Protein AF-A0A7L2Y8Y3-F1 (afdb_monomer)

Solvent-accessible surface area (backbone atoms only — not comparable to full-atom values): 4479 Å² total; per-residue (Å²): 132,90,58,59,64,66,55,47,55,50,49,46,74,73,54,81,55,68,72,60,36,54,51,40,50,55,52,50,51,62,73,71,48,77,81,66,58,95,82,47,82,49,75,88,77,44,86,75,54,70,70,56,51,54,54,48,59,48,50,54,51,55,51,51,52,48,52,56,58,75,75,103

Organism: Jacana jacana (NCBI:txid54508)

Secondary structure (DSSP, 8-state):
---HHHHHHHHHHH---HHHHHHHHHHHHHHHSPPPPTT-S-TTTSPPPHHHHHHHHHHHHHHHHHHHHHT-

Radius of gyration: 17.22 Å; Cα contacts (8 Å, |Δi|>4): 17; chains: 1; bounding box: 44×24×37 Å

Sequence (72 aa):
EKGTYPVLRELHRWEREPPVLAACENLIQVLIGEEPGPGLENLLEVTVPEELERELLRRDREEEERWQRERK

Structure (mmCIF, N/CA/C/O backbone):
data_AF-A0A7L2Y8Y3-F1
#
_entry.id   AF-A0A7L2Y8Y3-F1
#
loop_
_atom_site.group_PDB
_atom_site.id
_atom_site.type_symbol
_atom_site.label_atom_id
_atom_site.label_alt_id
_atom_site.label_comp_id
_atom_site.label_asym_id
_atom_site.label_entity_id
_atom_site.label_seq_id
_atom_site.pdbx_PDB_ins_code
_atom_site.Cartn_x
_atom_site.Cartn_y
_atom_site.Cartn_z
_atom_site.occupancy
_atom_site.B_iso_or_equiv
_atom_site.auth_seq_id
_atom_site.auth_comp_id
_atom_site.auth_asym_id
_atom_site.auth_atom_id
_atom_site.pdbx_PDB_model_num
ATOM 1 N N . GLU A 1 1 ? -22.798 -6.563 -4.471 1.00 59.28 1 GLU A N 1
ATOM 2 C CA . GLU A 1 1 ? -21.398 -6.126 -4.673 1.00 59.28 1 GLU A CA 1
ATOM 3 C C . GLU A 1 1 ? -21.116 -5.986 -6.160 1.00 59.28 1 GLU A C 1
ATOM 5 O O . GLU A 1 1 ? -21.579 -6.816 -6.929 1.00 59.28 1 GLU A O 1
ATOM 10 N N . LYS A 1 2 ? -20.411 -4.935 -6.592 1.00 79.62 2 LYS A N 1
ATOM 11 C CA . LYS A 1 2 ? -20.235 -4.609 -8.023 1.00 79.62 2 LYS A CA 1
ATOM 12 C C . LYS A 1 2 ? -19.185 -5.469 -8.751 1.00 79.62 2 LYS A C 1
ATOM 14 O O . LYS A 1 2 ? -18.856 -5.173 -9.892 1.00 79.62 2 LYS A O 1
ATOM 19 N N . GLY A 1 3 ? -18.647 -6.510 -8.107 1.00 85.69 3 GLY A N 1
ATOM 20 C CA . GLY A 1 3 ? -17.638 -7.390 -8.708 1.00 85.69 3 GLY A CA 1
ATOM 21 C C . GLY A 1 3 ? -16.299 -6.705 -9.010 1.00 85.69 3 GLY A C 1
ATOM 22 O O . GLY A 1 3 ? -15.527 -7.218 -9.813 1.00 85.69 3 GLY A O 1
ATOM 23 N N . THR A 1 4 ? -16.008 -5.565 -8.373 1.00 89.81 4 THR A N 1
ATOM 24 C CA . THR A 1 4 ? -14.811 -4.755 -8.643 1.00 89.81 4 THR A CA 1
ATOM 25 C C . THR A 1 4 ? -13.517 -5.530 -8.398 1.00 89.81 4 THR A C 1
ATOM 27 O O . THR A 1 4 ? -12.649 -5.544 -9.264 1.00 89.81 4 THR A O 1
ATOM 30 N N . TYR A 1 5 ? -13.400 -6.223 -7.260 1.00 91.56 5 TYR A N 1
ATOM 31 C CA . TYR A 1 5 ? -12.195 -6.987 -6.922 1.00 91.56 5 TYR A CA 1
ATOM 32 C C . TYR A 1 5 ? -11.888 -8.112 -7.933 1.00 91.56 5 TYR A C 1
ATOM 34 O O . TYR A 1 5 ? -10.770 -8.139 -8.449 1.00 91.56 5 TYR A O 1
ATOM 42 N N . PRO A 1 6 ? -12.843 -8.995 -8.301 1.00 93.38 6 PRO A N 1
ATOM 43 C CA . PRO A 1 6 ? -12.607 -10.006 -9.331 1.00 93.38 6 PRO A CA 1
ATOM 44 C C . PRO A 1 6 ? -12.133 -9.433 -10.672 1.00 93.38 6 PRO A C 1
ATOM 46 O O . PRO A 1 6 ? -11.205 -9.976 -11.264 1.00 93.38 6 PRO A O 1
ATOM 49 N N . VAL A 1 7 ? -12.731 -8.329 -11.135 1.00 94.19 7 VAL A N 1
ATOM 50 C CA . VAL A 1 7 ? -12.345 -7.678 -12.399 1.00 94.19 7 VAL A CA 1
ATOM 51 C C . VAL A 1 7 ? -10.920 -7.131 -12.323 1.00 94.19 7 VAL A C 1
ATOM 53 O O . VAL A 1 7 ? -10.121 -7.360 -13.229 1.00 94.19 7 VAL A O 1
ATOM 56 N N . LEU A 1 8 ? -10.587 -6.445 -11.229 1.00 94.19 8 LEU A N 1
ATOM 57 C CA . LEU A 1 8 ? -9.284 -5.813 -11.043 1.00 94.19 8 LEU A CA 1
ATOM 58 C C . LEU A 1 8 ? -8.156 -6.840 -10.865 1.00 94.19 8 LEU A C 1
ATOM 60 O O . LEU A 1 8 ? -7.063 -6.665 -11.398 1.00 94.19 8 LEU A O 1
ATOM 64 N N . ARG A 1 9 ? -8.436 -7.942 -10.160 1.00 94.19 9 ARG A N 1
ATOM 65 C CA . ARG A 1 9 ? -7.494 -9.051 -9.979 1.00 94.19 9 ARG A CA 1
ATOM 66 C C . ARG A 1 9 ? -7.161 -9.729 -11.300 1.00 94.19 9 ARG A C 1
ATOM 68 O O . ARG A 1 9 ? -5.999 -10.057 -11.534 1.00 94.19 9 ARG A O 1
ATOM 75 N N . GLU A 1 10 ? -8.163 -9.949 -12.151 1.00 96.50 10 GLU A N 1
ATOM 76 C CA . GLU A 1 10 ? -7.887 -10.450 -13.492 1.00 96.50 10 GLU A CA 1
ATOM 77 C C . GLU A 1 10 ? -7.091 -9.406 -14.276 1.00 96.50 10 GLU A C 1
ATOM 79 O O . GLU A 1 10 ? -6.013 -9.751 -14.723 1.00 96.50 10 GLU A O 1
ATOM 84 N N . LEU A 1 11 ? -7.485 -8.130 -14.348 1.00 95.31 11 LEU A N 1
ATOM 85 C CA . LEU A 1 11 ? -6.686 -7.104 -15.046 1.00 95.31 11 LEU A CA 1
ATOM 86 C C . LEU A 1 11 ? -5.198 -7.123 -14.639 1.00 95.31 11 LEU A C 1
ATOM 88 O O . LEU A 1 11 ? -4.333 -7.242 -15.504 1.00 95.31 11 LEU A O 1
ATOM 92 N N . HIS A 1 12 ? -4.910 -7.120 -13.335 1.00 95.19 12 HIS A N 1
ATOM 93 C CA . HIS A 1 12 ? -3.548 -7.195 -12.797 1.00 95.19 12 HIS A CA 1
ATOM 94 C C . HIS A 1 12 ? -2.754 -8.408 -13.315 1.00 95.19 12 HIS A C 1
ATOM 96 O O . HIS A 1 12 ? -1.568 -8.301 -13.610 1.00 95.19 12 HIS A O 1
ATOM 102 N N . ARG A 1 13 ? -3.400 -9.572 -13.468 1.00 95.38 13 ARG A N 1
ATOM 103 C CA . ARG A 1 13 ? -2.756 -10.804 -13.953 1.00 95.38 13 ARG A CA 1
ATOM 1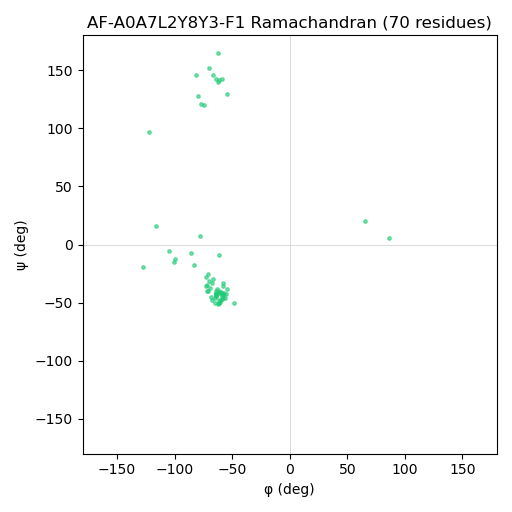04 C C . ARG A 1 13 ? -2.313 -10.711 -15.418 1.00 95.38 13 ARG A C 1
ATOM 106 O O . ARG A 1 13 ? -1.374 -11.407 -15.810 1.00 95.38 13 ARG A O 1
ATOM 113 N N . TRP A 1 14 ? -3.014 -9.923 -16.233 1.00 96.56 14 TRP A N 1
ATOM 114 C CA . TRP A 1 14 ? -2.748 -9.802 -17.671 1.00 96.56 14 TRP A CA 1
ATOM 115 C C . TRP A 1 14 ? -1.943 -8.543 -18.029 1.00 96.56 14 TRP A C 1
ATOM 117 O O . TRP A 1 14 ? -1.385 -8.490 -19.127 1.00 96.56 14 TRP A O 1
ATOM 127 N N . GLU A 1 15 ? -1.849 -7.572 -17.118 1.00 95.88 15 GLU A N 1
ATOM 128 C CA . GLU A 1 15 ? -1.128 -6.314 -17.315 1.00 95.88 15 GLU A CA 1
ATOM 129 C C . GLU A 1 15 ? 0.393 -6.510 -17.450 1.00 9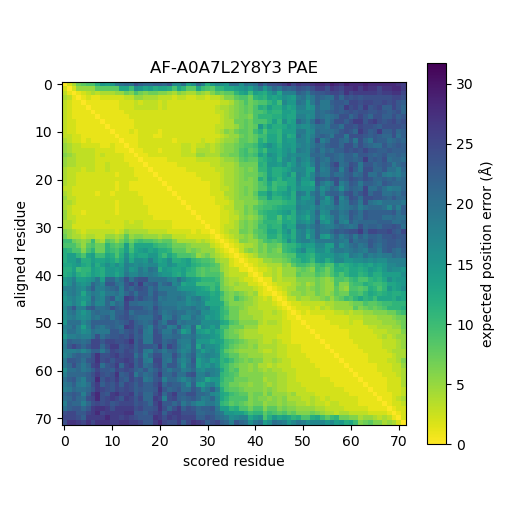5.88 15 GLU A C 1
AT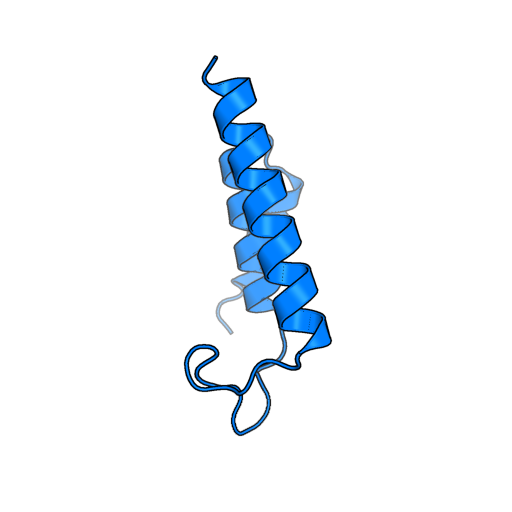OM 131 O O . GLU A 1 15 ? 0.998 -7.402 -16.849 1.00 95.88 15 GLU A O 1
ATOM 136 N N . ARG A 1 16 ? 1.022 -5.671 -18.277 1.00 94.62 16 ARG A N 1
ATOM 137 C CA . ARG A 1 16 ? 2.464 -5.669 -18.555 1.00 94.62 16 ARG A CA 1
ATOM 138 C C . ARG A 1 16 ? 3.112 -4.304 -18.352 1.00 94.62 16 ARG A C 1
ATOM 140 O O . ARG A 1 16 ? 4.333 -4.252 -18.222 1.00 94.62 16 ARG A O 1
ATOM 147 N N . GLU A 1 17 ? 2.339 -3.221 -18.348 1.00 97.31 17 GLU A N 1
ATOM 148 C CA . GLU A 1 17 ? 2.860 -1.876 -18.142 1.00 97.31 17 GLU A CA 1
ATOM 149 C C . GLU A 1 17 ? 3.160 -1.641 -16.646 1.00 97.31 17 GLU A C 1
ATOM 151 O O . GLU A 1 17 ? 2.250 -1.758 -15.819 1.00 97.31 17 GLU A O 1
ATOM 156 N N . PRO A 1 18 ? 4.412 -1.322 -16.257 1.00 93.94 18 PRO A N 1
ATOM 157 C CA . PRO A 1 18 ? 4.787 -1.268 -14.840 1.00 93.94 18 PRO A CA 1
ATOM 158 C C . PRO A 1 18 ? 3.977 -0.273 -13.985 1.00 93.94 18 PRO A C 1
ATOM 160 O O . PRO A 1 18 ? 3.565 -0.651 -12.887 1.00 93.94 18 PRO A O 1
ATOM 163 N N . PRO A 1 19 ? 3.685 0.959 -14.451 1.00 95.00 19 PRO A N 1
ATOM 164 C CA . PRO A 1 19 ? 2.835 1.900 -13.718 1.00 95.00 19 PRO A CA 1
ATOM 165 C C . PRO A 1 19 ? 1.417 1.379 -13.457 1.00 95.00 19 PRO A C 1
ATOM 167 O O . PRO A 1 19 ? 0.892 1.549 -12.356 1.00 95.00 19 PRO A O 1
ATOM 170 N N . VAL A 1 20 ? 0.796 0.718 -14.438 1.00 94.19 20 VAL A N 1
ATOM 171 C CA . VAL A 1 20 ? -0.567 0.177 -14.292 1.00 94.19 20 VAL A CA 1
ATOM 172 C C . VAL A 1 20 ? -0.573 -1.042 -13.380 1.00 94.19 20 VAL A C 1
ATOM 174 O O . VAL A 1 20 ? -1.497 -1.192 -12.582 1.00 94.19 20 VAL A O 1
ATOM 177 N N . LEU A 1 21 ? 0.472 -1.871 -13.427 1.00 95.69 21 LEU A N 1
ATOM 178 C CA . LEU A 1 21 ? 0.619 -3.013 -12.529 1.00 95.69 21 LEU A CA 1
ATOM 179 C C . LEU A 1 21 ? 0.705 -2.551 -11.066 1.00 95.69 21 LEU A C 1
ATOM 181 O O . LEU A 1 21 ? -0.074 -3.025 -10.240 1.00 95.69 21 LEU A O 1
ATOM 185 N N . ALA A 1 22 ? 1.543 -1.550 -10.775 1.00 92.88 22 ALA A N 1
ATOM 186 C CA . ALA A 1 22 ? 1.653 -0.952 -9.442 1.00 92.88 22 ALA A CA 1
ATOM 187 C C . ALA A 1 22 ? 0.330 -0.319 -8.971 1.00 92.88 22 ALA A C 1
ATOM 189 O O . ALA A 1 22 ? -0.084 -0.492 -7.825 1.00 92.88 22 ALA A O 1
ATOM 190 N N . ALA A 1 23 ? -0.377 0.383 -9.861 1.00 95.62 23 ALA A N 1
ATOM 191 C CA . ALA A 1 23 ? -1.680 0.962 -9.539 1.00 95.62 23 ALA A CA 1
ATOM 192 C C . ALA A 1 23 ? -2.738 -0.116 -9.234 1.00 95.62 23 ALA A C 1
ATOM 194 O O . ALA A 1 23 ? -3.505 0.022 -8.278 1.00 95.62 23 ALA A O 1
ATOM 195 N N . CYS A 1 24 ? -2.768 -1.198 -10.019 1.00 95.94 24 CYS A N 1
ATOM 196 C CA . CYS A 1 24 ? -3.668 -2.325 -9.794 1.00 95.94 24 CYS A CA 1
ATOM 197 C C . CYS A 1 24 ? -3.358 -3.033 -8.473 1.00 95.94 24 CYS A C 1
ATOM 199 O O . CYS A 1 24 ? -4.285 -3.344 -7.730 1.00 95.94 24 CYS A O 1
ATOM 201 N N . GLU A 1 25 ? -2.081 -3.257 -8.160 1.00 94.62 25 GLU A N 1
ATOM 202 C CA . GLU A 1 25 ? -1.654 -3.872 -6.903 1.00 94.62 25 GLU A CA 1
ATOM 203 C C . GLU A 1 25 ? -2.093 -3.030 -5.699 1.00 94.62 25 GLU A C 1
ATOM 205 O O . GLU A 1 25 ? -2.772 -3.546 -4.810 1.00 94.62 25 GLU A O 1
ATOM 210 N N . ASN A 1 26 ? -1.826 -1.721 -5.720 1.00 94.50 26 ASN A N 1
ATOM 211 C CA . ASN A 1 26 ? -2.239 -0.801 -4.658 1.00 94.50 26 ASN A CA 1
ATOM 212 C C . ASN A 1 26 ? -3.754 -0.835 -4.419 1.00 94.50 26 ASN A C 1
ATOM 214 O O . ASN A 1 26 ? -4.211 -0.920 -3.280 1.00 94.50 26 ASN A O 1
ATOM 218 N N . LEU A 1 27 ? -4.555 -0.804 -5.487 1.00 94.56 27 LEU A N 1
ATOM 219 C CA . LEU A 1 27 ? -6.010 -0.821 -5.353 1.00 94.56 27 LEU A CA 1
ATOM 220 C C . LEU A 1 27 ? -6.537 -2.195 -4.907 1.00 94.56 27 LEU A C 1
ATOM 222 O O . LEU A 1 27 ? -7.490 -2.254 -4.134 1.00 94.56 27 LEU A O 1
ATOM 226 N N . ILE A 1 28 ? -5.914 -3.299 -5.334 1.00 93.94 28 ILE A N 1
ATOM 227 C CA . ILE A 1 28 ? -6.233 -4.640 -4.827 1.00 93.94 28 ILE A CA 1
ATOM 228 C C . ILE A 1 28 ? -6.018 -4.704 -3.312 1.00 93.94 28 ILE A C 1
ATOM 230 O O . ILE A 1 28 ? -6.915 -5.182 -2.622 1.00 93.94 28 ILE A O 1
ATOM 234 N N . GLN A 1 29 ? -4.888 -4.197 -2.804 1.00 92.12 29 GLN A N 1
ATOM 235 C CA . GLN A 1 29 ? -4.581 -4.174 -1.366 1.00 92.12 29 GLN A CA 1
ATOM 236 C C . GLN A 1 29 ? -5.646 -3.416 -0.567 1.00 92.12 29 GLN A C 1
ATOM 238 O O . GLN A 1 29 ? -6.108 -3.901 0.460 1.00 92.12 29 GLN A O 1
ATOM 243 N N . VAL A 1 30 ? -6.102 -2.268 -1.076 1.00 90.69 30 VAL A N 1
ATOM 244 C CA . VAL A 1 30 ? -7.180 -1.483 -0.452 1.00 90.69 30 VAL A CA 1
ATOM 245 C C . VAL A 1 30 ? -8.506 -2.251 -0.434 1.00 90.69 30 VAL A C 1
ATOM 247 O O . VAL A 1 30 ? -9.233 -2.191 0.549 1.00 90.69 30 VAL A O 1
ATOM 250 N N . LEU A 1 31 ? -8.835 -2.978 -1.508 1.00 90.00 31 LEU A N 1
ATOM 251 C CA . LEU A 1 31 ? -10.106 -3.705 -1.626 1.00 90.00 31 LEU A CA 1
ATOM 252 C C . LEU A 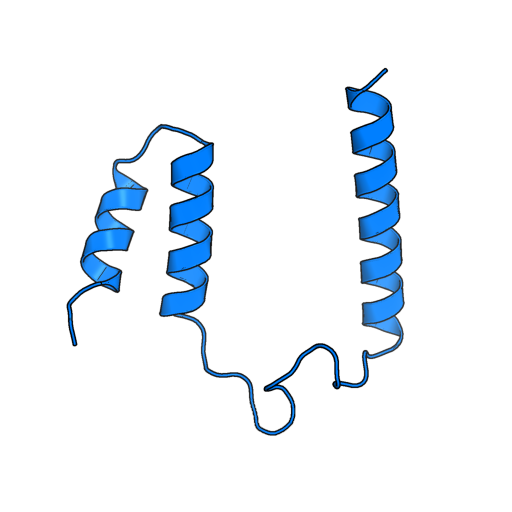1 31 ? -10.191 -4.958 -0.744 1.00 90.00 31 LEU A C 1
ATOM 254 O O . LEU A 1 31 ? -11.300 -5.375 -0.417 1.00 90.00 31 LEU A O 1
ATOM 258 N N . ILE A 1 32 ? -9.056 -5.588 -0.429 1.00 88.88 32 ILE A N 1
ATOM 259 C CA . ILE A 1 32 ? -8.993 -6.784 0.431 1.00 88.88 32 ILE A CA 1
ATOM 260 C C . ILE A 1 32 ? -8.592 -6.469 1.872 1.00 88.88 32 ILE A C 1
ATOM 262 O O . ILE A 1 32 ? -8.667 -7.356 2.720 1.00 88.88 32 ILE A O 1
ATOM 266 N N . GLY A 1 33 ? -8.110 -5.252 2.124 1.00 86.25 33 GLY A N 1
ATOM 267 C CA . GLY A 1 33 ? -7.702 -4.803 3.444 1.00 86.25 33 GLY A CA 1
ATOM 268 C C . GLY A 1 33 ? -8.885 -4.765 4.402 1.00 86.25 33 GLY A C 1
ATOM 269 O O . GLY A 1 33 ? -10.005 -4.423 4.021 1.00 86.25 33 GLY A O 1
ATOM 270 N N . GLU A 1 34 ? -8.628 -5.127 5.653 1.00 82.81 34 GLU A N 1
ATOM 271 C CA . GLU A 1 34 ? -9.603 -4.934 6.718 1.00 82.81 34 GLU A CA 1
ATOM 272 C C . GLU A 1 34 ? -9.750 -3.444 7.032 1.00 82.81 34 GLU A C 1
ATOM 274 O O . GLU A 1 34 ? -8.817 -2.654 6.855 1.00 82.81 34 GLU A O 1
ATOM 279 N N . GLU A 1 35 ? -10.933 -3.059 7.509 1.00 79.94 35 GLU A N 1
ATOM 280 C CA . GLU A 1 35 ? -11.118 -1.709 8.021 1.00 79.94 35 GLU A CA 1
ATOM 281 C C . GLU A 1 35 ? -10.202 -1.484 9.235 1.00 79.94 35 GLU A C 1
ATOM 283 O O . GLU A 1 35 ? -10.040 -2.383 10.069 1.00 79.94 35 GLU A O 1
ATOM 288 N N . PRO A 1 36 ? -9.591 -0.292 9.354 1.00 78.88 36 PRO A N 1
ATOM 289 C CA . PRO A 1 36 ? -8.806 0.044 10.528 1.00 78.88 36 PRO A CA 1
ATOM 290 C C . PRO A 1 36 ? -9.674 -0.050 11.790 1.00 78.88 36 PRO A C 1
ATOM 292 O O . PRO A 1 36 ? -10.855 0.298 11.784 1.00 78.88 36 PRO A O 1
ATOM 295 N N . GLY A 1 37 ? -9.079 -0.534 12.883 1.00 78.38 37 GLY A N 1
ATOM 296 C CA . GLY A 1 37 ? -9.768 -0.621 14.169 1.00 78.38 37 GLY A CA 1
ATOM 297 C C . GLY A 1 37 ? -10.188 0.758 14.709 1.00 78.38 37 GLY A C 1
ATOM 298 O O . GLY A 1 37 ? -9.663 1.780 14.260 1.00 78.38 37 GLY A O 1
ATOM 299 N N . PRO A 1 38 ? -11.091 0.802 15.707 1.00 76.69 38 PRO A N 1
ATOM 300 C CA . PRO A 1 38 ? -11.542 2.057 16.301 1.00 76.69 38 PRO A CA 1
ATOM 301 C C . PRO A 1 38 ? -10.369 2.905 16.808 1.00 76.69 38 PRO A C 1
ATOM 303 O O . PRO A 1 38 ? -9.528 2.406 17.560 1.00 76.69 38 PRO A O 1
ATOM 306 N N . GLY A 1 39 ? -10.324 4.180 16.427 1.00 77.12 39 GLY A N 1
ATOM 307 C CA . GLY A 1 39 ? -9.232 5.102 16.752 1.00 77.12 39 GLY A CA 1
ATOM 308 C C . GLY A 1 39 ? -8.046 5.072 15.779 1.00 77.12 39 GLY A C 1
ATOM 309 O O . GLY A 1 39 ? -7.042 5.724 16.056 1.00 77.12 39 GLY A O 1
ATOM 310 N N . LEU A 1 40 ? -8.134 4.326 14.670 1.00 80.12 40 LEU A N 1
ATOM 311 C CA . LEU A 1 40 ? -7.153 4.305 13.572 1.00 80.12 40 LEU A CA 1
ATOM 312 C C . LEU A 1 40 ? -7.738 4.822 12.245 1.00 80.12 40 LEU A C 1
ATOM 314 O O . LEU A 1 40 ? -7.164 4.602 11.179 1.00 80.12 40 LEU A O 1
ATOM 318 N N . GLU A 1 41 ? -8.878 5.511 12.289 1.00 81.06 41 GLU A N 1
ATOM 319 C CA . GLU A 1 41 ? -9.586 5.988 11.098 1.00 81.06 41 GLU A CA 1
ATOM 320 C C . GLU A 1 41 ? -8.832 7.123 10.394 1.00 81.06 41 GLU A C 1
ATOM 322 O O . GLU A 1 41 ? -8.891 7.249 9.171 1.00 81.06 41 GLU A O 1
ATOM 327 N N . ASN A 1 42 ? -8.097 7.936 11.160 1.00 79.81 42 ASN A N 1
ATOM 328 C CA . ASN A 1 42 ? -7.224 8.981 10.641 1.00 79.81 42 ASN A CA 1
ATOM 329 C C . ASN A 1 42 ? -5.785 8.763 11.120 1.00 79.81 42 ASN A C 1
ATOM 331 O O . ASN A 1 42 ? -5.410 9.206 12.202 1.00 79.81 42 ASN A O 1
ATOM 335 N N . LEU A 1 43 ? -4.957 8.138 10.279 1.00 79.81 43 LEU A N 1
ATOM 336 C CA . LEU A 1 43 ? -3.545 7.850 10.571 1.00 79.81 43 LEU A CA 1
ATOM 337 C C . LEU A 1 43 ? -2.675 9.102 10.807 1.00 79.81 43 LEU A C 1
ATOM 339 O O . LEU A 1 43 ? -1.532 8.968 11.231 1.00 79.81 43 LEU A O 1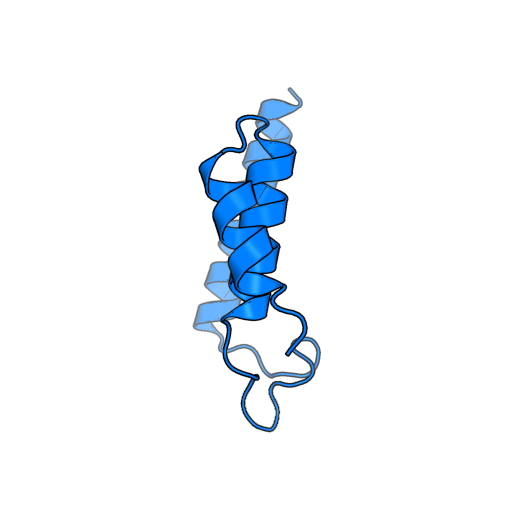
ATOM 343 N N . LEU A 1 44 ? -3.189 10.312 10.559 1.00 77.69 44 LEU A N 1
ATOM 344 C CA . LEU A 1 44 ? -2.513 11.565 10.919 1.00 77.69 44 LEU A CA 1
ATOM 345 C C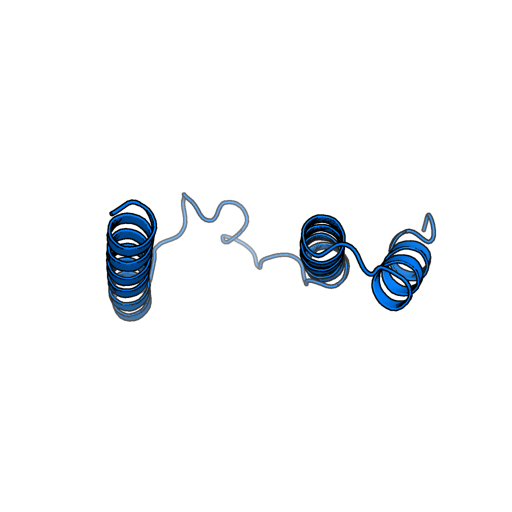 . LEU A 1 44 ? -2.751 11.978 12.380 1.00 77.69 44 LEU A C 1
ATOM 347 O O . LEU A 1 44 ? -2.025 12.820 12.902 1.00 77.69 44 LEU A O 1
ATOM 351 N N . GLU A 1 45 ? -3.769 11.416 13.031 1.00 81.06 45 GLU A N 1
ATOM 352 C CA . GLU A 1 45 ? -4.163 11.733 14.411 1.00 81.06 45 GLU A CA 1
ATOM 353 C C . GLU A 1 45 ? -3.755 10.637 15.408 1.00 81.06 45 GLU A C 1
ATOM 355 O O . GLU A 1 45 ? -3.898 10.808 16.620 1.00 81.06 45 GLU A O 1
ATOM 360 N N . VAL A 1 46 ? -3.226 9.513 14.918 1.00 83.00 46 VAL A N 1
ATOM 361 C CA . VAL A 1 46 ? -2.807 8.389 15.761 1.00 83.00 46 VAL A CA 1
ATOM 362 C C . VAL A 1 46 ? -1.421 8.626 16.349 1.00 83.00 46 VAL A C 1
ATOM 364 O O . VAL A 1 46 ? -0.535 9.207 15.724 1.00 83.00 46 VAL A O 1
ATOM 367 N N . THR A 1 47 ? -1.206 8.137 17.569 1.00 84.56 47 THR A N 1
ATOM 368 C CA . THR A 1 47 ? 0.128 8.159 18.179 1.00 84.56 47 THR A CA 1
ATOM 369 C C . THR A 1 47 ? 1.001 7.090 17.530 1.00 84.56 47 THR A C 1
ATOM 371 O O . THR A 1 47 ? 0.680 5.903 17.593 1.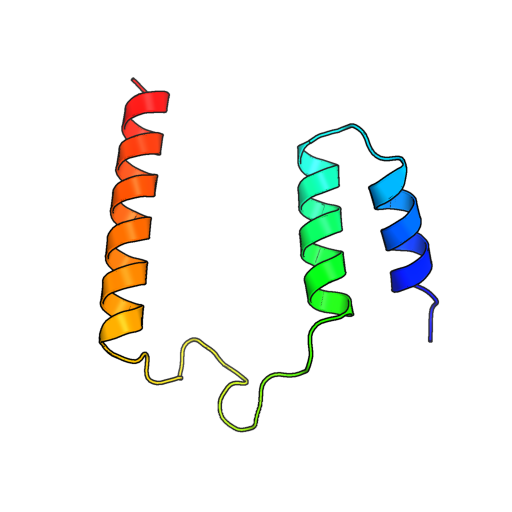00 84.56 47 THR A O 1
ATOM 374 N N . VAL A 1 48 ? 2.115 7.504 16.928 1.00 86.38 48 VAL A N 1
ATOM 375 C CA . VAL A 1 48 ? 3.090 6.585 16.332 1.00 86.38 48 VAL A CA 1
ATOM 376 C C . VAL A 1 48 ? 3.980 6.005 17.440 1.00 86.38 48 VAL A C 1
ATOM 378 O O . VAL A 1 48 ? 4.547 6.769 18.223 1.00 86.38 48 VAL A O 1
ATOM 381 N N . PRO A 1 49 ? 4.127 4.672 17.545 1.00 91.50 49 PRO A N 1
ATOM 382 C CA . PRO A 1 49 ? 5.098 4.073 18.453 1.00 91.50 49 PRO A CA 1
ATOM 383 C C . PRO A 1 49 ? 6.530 4.484 18.087 1.00 91.50 49 PRO A C 1
ATOM 385 O O . PRO A 1 49 ? 6.891 4.504 16.912 1.00 91.50 49 PRO A O 1
ATOM 388 N N . GLU A 1 50 ? 7.374 4.734 19.087 1.00 93.38 50 GLU A N 1
ATOM 389 C CA . GLU A 1 50 ? 8.728 5.281 18.892 1.00 93.38 50 GLU A CA 1
ATOM 390 C C . GLU A 1 50 ? 9.618 4.418 17.973 1.00 93.38 50 GLU A C 1
ATOM 392 O O . GLU A 1 50 ? 10.409 4.933 17.184 1.00 93.38 50 GLU A O 1
ATOM 397 N N . GLU A 1 51 ? 9.481 3.092 18.038 1.00 93.44 51 GLU A N 1
ATOM 398 C CA . GLU A 1 51 ? 10.206 2.171 17.154 1.00 93.44 51 GLU A CA 1
ATOM 399 C C . GLU A 1 51 ? 9.804 2.354 15.684 1.00 93.44 51 GLU A C 1
ATOM 401 O O . GLU A 1 51 ? 10.664 2.391 14.801 1.00 93.44 51 GLU A O 1
ATOM 406 N N . LEU A 1 52 ? 8.504 2.529 15.431 1.00 91.44 52 LEU A N 1
ATOM 407 C CA . LEU A 1 52 ? 7.972 2.715 14.088 1.00 91.44 52 LEU A CA 1
ATOM 408 C C . LEU A 1 52 ? 8.356 4.086 13.526 1.00 91.44 52 LEU A C 1
ATOM 410 O O . LEU A 1 52 ? 8.750 4.179 12.369 1.00 91.44 52 LEU A O 1
ATOM 414 N N . GLU A 1 53 ? 8.317 5.134 14.350 1.00 91.88 53 GLU A N 1
ATOM 415 C CA . GLU A 1 53 ? 8.760 6.476 13.959 1.00 91.88 53 GLU A CA 1
ATOM 416 C C . GLU A 1 53 ? 10.230 6.475 13.508 1.00 91.88 53 GLU A C 1
ATOM 418 O O . GLU A 1 53 ? 10.573 7.032 12.464 1.00 91.88 53 GLU A O 1
ATOM 423 N N . ARG A 1 54 ? 11.104 5.773 14.242 1.00 94.81 54 ARG A N 1
ATOM 424 C CA . ARG A 1 54 ? 12.523 5.630 13.877 1.00 94.81 54 ARG A CA 1
ATOM 425 C C . ARG A 1 54 ? 12.719 4.877 12.560 1.00 94.81 54 ARG A C 1
ATOM 427 O O . ARG A 1 54 ? 13.564 5.272 11.756 1.00 94.81 54 ARG A O 1
ATOM 434 N N . GLU A 1 55 ? 11.972 3.796 12.347 1.00 95.56 55 GLU A N 1
ATOM 435 C CA . GLU A 1 55 ? 12.013 2.995 11.117 1.00 95.56 55 GLU A CA 1
ATOM 436 C C . GLU A 1 55 ? 11.551 3.817 9.902 1.00 95.56 55 GLU A C 1
ATOM 438 O O . GLU A 1 55 ? 12.215 3.790 8.864 1.00 95.56 55 GLU A O 1
ATOM 443 N N . LEU A 1 56 ? 10.464 4.584 10.043 1.00 93.25 56 LEU A N 1
ATOM 444 C CA . LEU A 1 56 ? 9.937 5.462 8.995 1.00 93.25 56 LEU A CA 1
ATOM 445 C C . LEU A 1 56 ? 10.946 6.555 8.623 1.00 93.25 56 LEU A C 1
ATOM 447 O O . LEU A 1 56 ? 11.347 6.640 7.466 1.00 93.25 56 LEU A O 1
ATOM 451 N N . LEU A 1 57 ? 11.472 7.288 9.612 1.00 94.00 57 LEU A N 1
ATOM 452 C CA . LEU A 1 57 ? 12.487 8.326 9.385 1.00 94.00 57 LEU A CA 1
ATOM 453 C C . LEU A 1 57 ? 13.755 7.790 8.703 1.00 94.00 57 LEU A C 1
ATOM 455 O O . LEU A 1 57 ? 14.415 8.512 7.952 1.00 94.00 57 LEU A O 1
ATOM 459 N N . ARG A 1 58 ? 14.135 6.535 8.976 1.00 96.56 58 ARG A N 1
ATOM 460 C CA . ARG A 1 58 ? 15.258 5.891 8.284 1.00 96.56 58 ARG A CA 1
ATOM 461 C C . ARG A 1 58 ? 14.931 5.661 6.809 1.00 96.56 58 ARG A C 1
ATOM 463 O O . ARG A 1 58 ? 15.762 5.983 5.965 1.00 96.56 58 ARG A O 1
ATOM 470 N N . ARG A 1 59 ? 13.752 5.110 6.511 1.00 93.44 59 ARG A N 1
ATOM 471 C CA . ARG A 1 59 ? 13.325 4.815 5.134 1.00 93.44 59 ARG A CA 1
ATOM 472 C C . ARG A 1 59 ? 13.219 6.081 4.294 1.00 93.44 59 ARG A C 1
ATOM 474 O O . ARG A 1 59 ? 13.732 6.082 3.181 1.00 93.44 59 ARG A O 1
ATOM 481 N N . ASP A 1 60 ? 12.679 7.157 4.861 1.00 93.50 60 ASP A N 1
ATOM 482 C CA . ASP A 1 60 ? 12.576 8.450 4.178 1.00 93.50 60 ASP A CA 1
ATOM 483 C C . ASP A 1 60 ? 13.959 8.970 3.753 1.00 93.50 60 ASP A C 1
ATOM 485 O O . ASP A 1 60 ? 14.156 9.381 2.610 1.00 93.50 60 ASP A O 1
ATOM 489 N N . ARG A 1 61 ? 14.964 8.872 4.638 1.00 94.38 61 ARG A N 1
ATOM 490 C CA . ARG A 1 61 ? 16.350 9.247 4.303 1.00 94.38 61 ARG A CA 1
ATOM 491 C C . ARG A 1 61 ? 16.949 8.368 3.212 1.00 94.38 61 ARG A C 1
ATOM 493 O O . ARG A 1 61 ? 17.613 8.878 2.315 1.00 94.38 61 ARG A O 1
ATOM 500 N N . GLU A 1 62 ? 16.752 7.054 3.291 1.00 95.12 62 GLU A N 1
ATOM 501 C CA . GLU A 1 62 ? 17.274 6.114 2.291 1.00 95.12 62 GLU A CA 1
ATOM 502 C C . GLU A 1 62 ? 16.655 6.358 0.907 1.00 95.12 62 GLU A C 1
ATOM 504 O O . GLU A 1 62 ? 17.347 6.281 -0.115 1.00 95.12 62 GLU A O 1
ATOM 509 N N . GLU A 1 63 ? 15.363 6.679 0.871 1.00 92.38 63 GLU A N 1
ATOM 510 C CA . GLU A 1 63 ? 14.645 7.022 -0.349 1.00 92.38 63 GLU A CA 1
ATOM 511 C C . GLU A 1 63 ? 15.122 8.365 -0.921 1.00 92.38 63 GLU A C 1
ATOM 513 O O . GLU A 1 63 ? 15.446 8.433 -2.110 1.00 92.38 63 GLU A O 1
ATOM 518 N N . GLU A 1 64 ? 15.279 9.402 -0.091 1.00 91.94 64 GLU A N 1
ATOM 519 C CA . GLU A 1 64 ? 15.864 10.683 -0.507 1.00 91.94 64 GLU A CA 1
ATOM 520 C C . GLU A 1 64 ? 17.275 10.505 -1.077 1.00 91.94 64 GLU A C 1
ATOM 522 O O . GLU A 1 64 ? 17.592 11.036 -2.143 1.00 91.94 64 GLU A O 1
ATOM 527 N N . GLU A 1 65 ? 18.131 9.725 -0.415 1.00 93.69 65 GLU A N 1
ATOM 528 C CA . GLU A 1 65 ? 19.480 9.439 -0.900 1.00 93.69 65 GLU A CA 1
ATOM 529 C C . GLU A 1 65 ? 19.474 8.709 -2.248 1.00 93.69 65 GLU A C 1
ATOM 531 O O . GLU A 1 65 ? 20.291 9.031 -3.119 1.00 93.69 65 GLU A O 1
ATOM 536 N N . ARG A 1 66 ? 18.562 7.749 -2.453 1.00 91.88 66 ARG A N 1
ATOM 537 C CA . ARG A 1 66 ? 18.371 7.096 -3.759 1.00 91.88 66 ARG A CA 1
ATOM 538 C C . ARG A 1 66 ? 17.957 8.098 -4.822 1.00 91.88 66 ARG A C 1
ATOM 540 O O . ARG A 1 66 ? 18.613 8.166 -5.859 1.00 91.88 66 ARG A O 1
ATOM 547 N N . TRP A 1 67 ? 16.943 8.910 -4.543 1.00 87.69 67 TRP A N 1
ATOM 548 C CA . TRP A 1 67 ? 16.466 9.940 -5.461 1.00 87.69 67 TRP A CA 1
ATOM 549 C C . TRP A 1 67 ? 17.571 10.926 -5.846 1.00 87.69 67 TRP A C 1
ATOM 551 O O . TRP A 1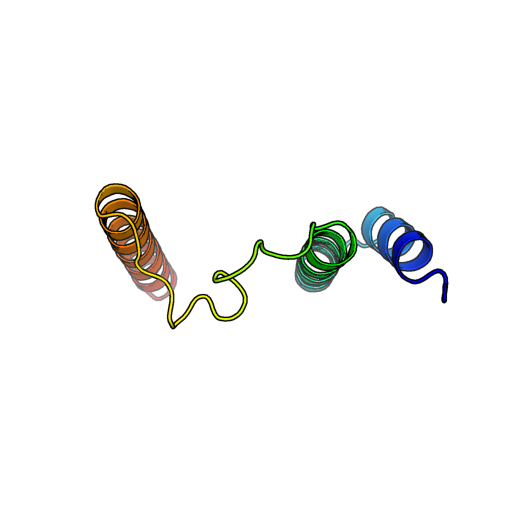 67 ? 17.704 11.289 -7.014 1.00 87.69 67 TRP A O 1
ATOM 561 N N . GLN A 1 68 ? 18.407 11.342 -4.892 1.00 88.75 68 GLN A N 1
ATOM 562 C CA . GLN A 1 68 ? 19.536 12.235 -5.168 1.00 88.75 68 GLN A CA 1
ATOM 563 C C . GLN A 1 68 ? 20.626 11.567 -6.015 1.00 88.75 68 GLN A C 1
ATOM 565 O O . GLN A 1 68 ? 21.273 12.249 -6.809 1.00 88.75 68 GLN A O 1
ATOM 570 N N . ARG A 1 69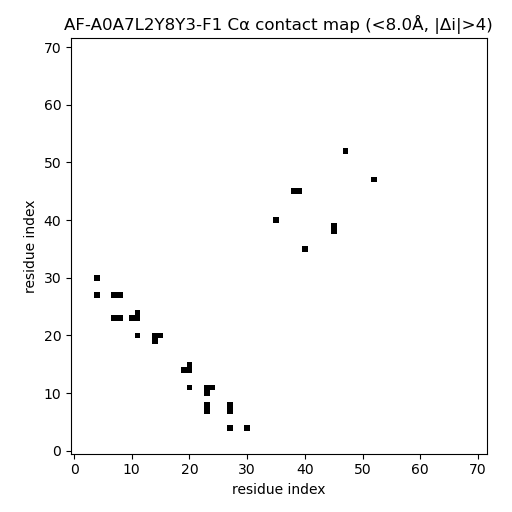 ? 20.841 10.252 -5.868 1.00 85.56 69 ARG A N 1
ATOM 571 C CA . ARG A 1 69 ? 21.781 9.490 -6.707 1.00 85.56 69 ARG A CA 1
ATOM 572 C C . ARG A 1 69 ? 21.261 9.292 -8.125 1.00 85.56 69 ARG A C 1
ATOM 574 O O . ARG A 1 69 ? 22.047 9.403 -9.049 1.00 85.56 69 ARG A O 1
ATOM 581 N N . GLU A 1 70 ? 19.972 9.016 -8.296 1.00 82.94 70 GLU A N 1
ATOM 582 C CA . GLU A 1 70 ? 19.358 8.816 -9.618 1.00 82.94 70 GLU A CA 1
ATOM 583 C C . GLU A 1 70 ? 19.238 10.119 -10.421 1.00 82.94 70 GLU A C 1
ATOM 585 O O . GLU A 1 70 ? 19.216 10.096 -11.650 1.00 82.94 70 GLU A O 1
ATOM 590 N N . ARG A 1 71 ? 19.186 11.270 -9.739 1.00 73.00 71 ARG A N 1
ATOM 591 C CA . ARG A 1 71 ? 19.158 12.601 -10.367 1.00 73.00 71 ARG A CA 1
ATOM 592 C C . ARG A 1 71 ? 20.542 13.177 -10.701 1.00 73.00 71 ARG A C 1
ATOM 594 O O . ARG A 1 71 ? 20.591 14.253 -11.301 1.00 73.00 71 ARG A O 1
ATOM 601 N N . LYS A 1 72 ? 21.630 12.523 -10.285 1.00 55.56 72 LYS A N 1
ATOM 602 C CA . LYS A 1 72 ? 23.024 12.940 -10.515 1.00 55.56 72 LYS A CA 1
ATOM 603 C C . LYS A 1 72 ? 23.649 12.172 -11.669 1.00 55.56 72 LYS A C 1
ATOM 605 O O . LYS A 1 72 ? 24.414 12.820 -12.415 1.00 55.56 72 LYS A O 1
#

InterPro domains:
  IPR007206 Protein HGH1 C-terminal [PF04064] (1-38)

pLDDT: mean 88.89, std 8.21, range [55.56, 97.31]

Mean predicted aligned error: 11.14 Å

Foldseek 3Di:
DPCVLVVLVVVLVPDDDVVSVVVSVVVNCVVPDDDDDPPCNDVVPDDDDPVRVVVVVVVVVVVVVVVVVVVD